Protein AF-A0A359E6J7-F1 (afdb_monomer)

Solvent-accessible surface area (backbone atoms only — not comparable to full-atom values): 6200 Å² total; per-residue (Å²): 127,85,79,80,76,71,58,75,52,76,51,80,48,68,63,72,94,68,25,44,42,42,41,38,42,44,45,56,101,86,50,77,48,78,50,77,51,79,47,67,88,64,76,82,37,70,49,75,49,74,42,62,45,100,85,70,47,78,42,32,39,39,35,28,40,29,56,66,91,51,51,82,78,55,92,50,44,76,37,34,41,38,40,56,53,91,98,45,69,43,38,39,36,47,53,98,91,41,82,46,77,89

Nearest PDB structures (foldseek):
  2qkd-assembly1_A  TM=5.476E-01  e=7.644E+00  Mus musculus

pLDDT: mean 70.41, std 14.43, range [35.41, 88.88]

Structure (mmCIF, N/CA/C/O backbone):
data_AF-A0A359E6J7-F1
#
_entry.id   AF-A0A359E6J7-F1
#
loop_
_atom_site.group_PDB
_atom_site.id
_atom_site.type_symbol
_atom_site.label_atom_id
_atom_site.label_alt_id
_atom_site.label_comp_id
_atom_site.label_asym_id
_atom_site.label_entity_id
_atom_site.label_seq_id
_atom_site.pdbx_PDB_ins_code
_atom_site.Cartn_x
_atom_site.Cartn_y
_atom_site.Cartn_z
_atom_site.occupancy
_atom_site.B_iso_or_equiv
_atom_site.auth_seq_id
_atom_site.auth_comp_id
_atom_site.auth_asym_id
_atom_site.auth_atom_id
_atom_site.pdbx_PDB_model_num
ATOM 1 N N . GLY A 1 1 ? -2.757 5.256 43.170 1.00 35.41 1 GLY A N 1
ATOM 2 C CA . GLY A 1 1 ? -3.623 5.356 41.978 1.00 35.41 1 GLY A CA 1
ATOM 3 C C . GLY A 1 1 ? -3.579 4.026 41.262 1.00 35.41 1 GLY A C 1
ATOM 4 O O . GLY A 1 1 ? -2.593 3.327 41.480 1.00 35.41 1 GLY A O 1
ATOM 5 N N . PRO A 1 2 ? -4.613 3.634 40.500 1.00 46.06 2 PRO A N 1
ATOM 6 C CA . PRO A 1 2 ? -4.562 2.373 39.776 1.00 46.06 2 PRO A CA 1
ATOM 7 C C . PRO A 1 2 ? -3.377 2.449 38.808 1.00 46.06 2 PRO A C 1
ATOM 9 O O . PRO A 1 2 ? -3.190 3.458 38.131 1.00 46.06 2 PRO A O 1
ATOM 12 N N . SER A 1 3 ? -2.513 1.443 38.842 1.00 51.41 3 SER A N 1
ATOM 13 C CA . SER A 1 3 ? -1.454 1.279 37.856 1.00 51.41 3 SER A CA 1
ATOM 14 C C . SER A 1 3 ? -2.127 0.921 36.537 1.00 51.41 3 SER A C 1
ATOM 16 O O . SER A 1 3 ? -2.666 -0.178 36.417 1.00 51.41 3 SER A O 1
ATOM 18 N N . GLU A 1 4 ? -2.146 1.844 35.578 1.00 52.56 4 GLU A N 1
ATOM 19 C CA . GLU A 1 4 ? -2.479 1.491 34.200 1.00 52.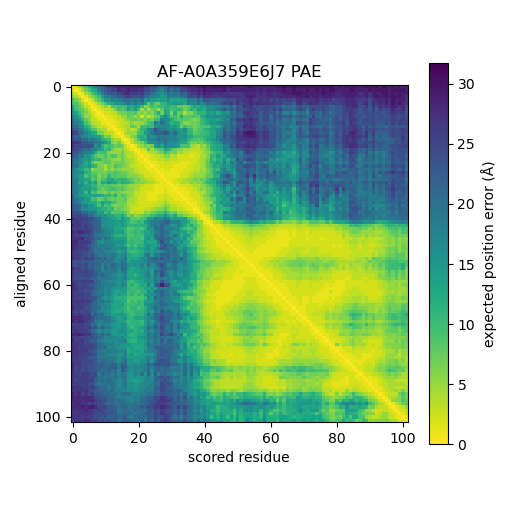56 4 GLU A CA 1
ATOM 20 C C . GLU A 1 4 ? -1.398 0.528 33.703 1.00 52.56 4 GLU A C 1
ATOM 22 O O . GLU A 1 4 ? -0.230 0.899 33.572 1.00 52.56 4 GLU A O 1
ATOM 27 N N . ASN A 1 5 ? -1.768 -0.739 33.514 1.00 49.62 5 ASN A N 1
ATOM 28 C CA . ASN A 1 5 ? -0.902 -1.718 32.874 1.00 49.62 5 ASN A CA 1
ATOM 29 C C . ASN A 1 5 ? -0.836 -1.364 31.388 1.00 49.62 5 ASN A C 1
ATOM 31 O O . ASN A 1 5 ? -1.760 -1.674 30.639 1.00 49.62 5 ASN A O 1
ATOM 35 N N . SER A 1 6 ? 0.234 -0.688 30.969 1.00 44.03 6 SER A N 1
ATOM 36 C CA . SER A 1 6 ? 0.536 -0.516 29.551 1.00 44.03 6 SER A CA 1
ATOM 37 C C . SER A 1 6 ? 1.383 -1.690 29.069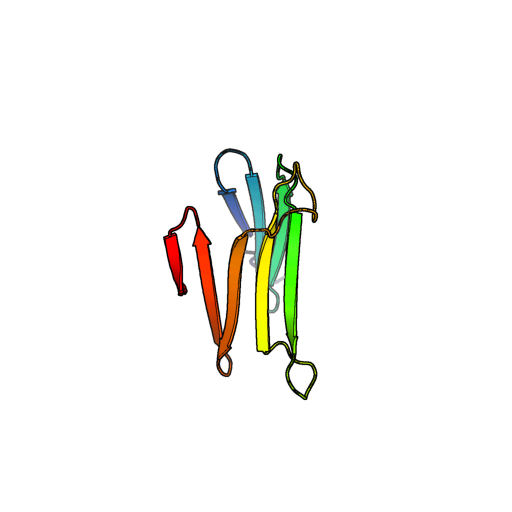 1.00 44.03 6 SER A C 1
ATOM 39 O O . SER A 1 6 ? 2.561 -1.836 29.410 1.00 44.03 6 SER A O 1
ATOM 41 N N . ASP A 1 7 ? 0.764 -2.545 28.260 1.00 45.09 7 ASP A N 1
ATOM 42 C CA . ASP A 1 7 ? 1.476 -3.595 27.546 1.00 45.09 7 ASP A CA 1
ATOM 43 C C . ASP A 1 7 ? 2.146 -2.970 26.319 1.00 45.09 7 ASP A C 1
ATOM 45 O O . ASP A 1 7 ? 1.487 -2.462 25.408 1.00 45.09 7 ASP A O 1
ATOM 49 N N . ASN A 1 8 ? 3.480 -2.981 26.321 1.00 38.06 8 ASN A N 1
ATOM 50 C CA . ASN A 1 8 ? 4.301 -2.432 25.251 1.00 38.06 8 ASN A CA 1
ATOM 51 C C . ASN A 1 8 ? 4.946 -3.573 24.467 1.00 38.06 8 ASN A C 1
ATOM 53 O O . ASN A 1 8 ? 5.649 -4.409 25.039 1.00 38.06 8 ASN A O 1
ATOM 57 N N . ALA A 1 9 ? 4.750 -3.576 23.152 1.00 41.38 9 ALA A N 1
ATOM 58 C CA . ALA A 1 9 ? 5.390 -4.522 22.248 1.00 41.38 9 ALA A CA 1
ATOM 59 C C . ALA A 1 9 ? 5.997 -3.783 21.052 1.00 41.38 9 ALA A C 1
ATOM 61 O O . ALA A 1 9 ? 5.435 -2.804 20.555 1.00 41.38 9 ALA A O 1
ATOM 62 N N . ALA A 1 10 ? 7.151 -4.267 20.595 1.00 35.44 10 ALA A N 1
ATOM 63 C CA . ALA A 1 10 ? 7.803 -3.792 19.385 1.00 35.44 10 ALA A CA 1
ATOM 64 C C . ALA A 1 10 ? 8.104 -4.978 18.470 1.00 35.44 10 ALA A C 1
ATOM 66 O O . ALA A 1 10 ? 8.596 -6.013 18.927 1.00 35.44 10 ALA A O 1
ATOM 67 N N . PHE A 1 11 ? 7.824 -4.809 17.181 1.00 45.34 11 PHE A N 1
ATOM 68 C CA . PHE A 1 11 ? 8.182 -5.767 16.145 1.00 45.34 11 PHE A CA 1
ATOM 69 C C . PHE A 1 11 ? 9.115 -5.088 15.148 1.00 45.34 11 PHE A C 1
ATOM 71 O O . PHE A 1 11 ? 8.834 -3.996 14.652 1.00 45.34 11 PHE A O 1
ATOM 78 N N . VAL A 1 12 ? 10.250 -5.736 14.893 1.00 47.88 12 VAL A N 1
ATOM 79 C CA . VAL A 1 12 ? 11.202 -5.319 13.868 1.00 47.88 12 VAL A CA 1
ATOM 80 C C . VAL A 1 12 ? 11.187 -6.394 12.802 1.00 47.88 12 VAL A C 1
ATOM 82 O O . VAL A 1 12 ? 11.533 -7.542 13.083 1.00 47.88 12 VAL A O 1
ATOM 85 N N . THR A 1 13 ? 10.781 -6.023 11.592 1.00 50.81 13 THR A N 1
ATOM 86 C CA . THR A 1 13 ? 10.762 -6.944 10.459 1.00 50.81 13 THR A CA 1
ATOM 87 C C . THR A 1 13 ? 11.488 -6.364 9.265 1.00 50.81 13 THR A C 1
ATOM 89 O O . THR A 1 13 ? 11.393 -5.170 8.967 1.00 50.81 13 THR A O 1
ATOM 92 N N . LEU A 1 14 ? 12.233 -7.242 8.600 1.00 48.59 14 LEU A N 1
ATOM 93 C CA . LEU A 1 14 ? 12.820 -6.983 7.299 1.00 48.59 14 LEU A CA 1
ATOM 94 C C . LEU A 1 14 ? 11.787 -7.379 6.244 1.00 48.59 14 LEU A C 1
ATOM 96 O O . LEU A 1 14 ? 11.423 -8.551 6.126 1.00 48.59 14 LEU A O 1
ATOM 100 N N . LEU A 1 15 ? 11.299 -6.405 5.480 1.00 58.97 15 LEU A N 1
ATOM 101 C CA . LEU A 1 15 ? 10.455 -6.669 4.316 1.00 58.97 15 LEU A CA 1
ATOM 102 C C . LEU A 1 15 ? 11.366 -6.769 3.083 1.00 58.97 15 LEU A C 1
ATOM 104 O O . LEU A 1 15 ? 11.682 -5.775 2.435 1.00 58.97 15 LEU A O 1
ATOM 108 N N . GLY A 1 16 ? 11.836 -7.982 2.787 1.00 61.28 16 GLY A N 1
ATOM 109 C CA . GLY A 1 16 ? 12.895 -8.204 1.793 1.00 61.28 16 GLY A CA 1
ATOM 110 C C . GLY A 1 16 ? 14.287 -8.021 2.407 1.00 61.28 16 GLY A C 1
ATOM 111 O O . GLY A 1 16 ? 14.474 -8.340 3.578 1.00 61.28 16 GLY A O 1
ATOM 112 N N . ASN A 1 17 ? 15.261 -7.523 1.640 1.00 58.88 17 ASN A N 1
ATOM 113 C CA . ASN A 1 17 ? 16.635 -7.357 2.136 1.00 58.88 17 ASN A CA 1
ATOM 114 C C . ASN A 1 17 ? 16.898 -6.008 2.821 1.00 58.88 17 ASN A C 1
ATOM 116 O O . ASN A 1 17 ? 17.811 -5.929 3.636 1.00 58.88 17 ASN A O 1
ATOM 120 N N . ASP A 1 18 ? 16.105 -4.968 2.533 1.00 59.41 18 ASP A N 1
ATOM 121 C CA . ASP A 1 18 ? 16.515 -3.593 2.854 1.00 59.41 18 ASP A CA 1
ATOM 122 C C . ASP A 1 18 ? 15.402 -2.682 3.404 1.00 59.41 18 ASP A C 1
ATOM 124 O O . ASP A 1 18 ? 15.673 -1.544 3.798 1.00 59.41 18 ASP A O 1
ATOM 128 N N . THR A 1 19 ? 14.153 -3.159 3.477 1.00 57.44 19 THR A N 1
ATOM 129 C CA . THR A 1 19 ? 13.059 -2.388 4.087 1.00 57.44 19 THR A CA 1
ATOM 130 C C . THR A 1 19 ? 12.953 -2.715 5.565 1.00 57.44 19 THR A C 1
ATOM 132 O O . THR A 1 19 ? 12.660 -3.851 5.941 1.00 57.44 19 THR A O 1
ATOM 135 N N . LEU A 1 20 ? 13.150 -1.695 6.399 1.00 62.09 20 LEU A N 1
ATOM 136 C CA . LEU A 1 20 ? 12.962 -1.787 7.840 1.00 62.09 20 LEU A CA 1
ATOM 137 C C . LEU A 1 20 ? 11.603 -1.192 8.206 1.00 62.09 20 LEU A C 1
ATOM 139 O O . LEU A 1 20 ? 11.376 0.007 8.007 1.00 62.09 20 LEU A O 1
ATOM 143 N N . ALA A 1 21 ? 10.733 -2.028 8.767 1.00 65.44 21 ALA A N 1
ATOM 144 C CA . ALA A 1 21 ? 9.546 -1.579 9.477 1.00 65.44 21 ALA A CA 1
ATOM 145 C C . ALA A 1 21 ? 9.786 -1.745 10.980 1.00 65.44 21 ALA A C 1
ATOM 147 O O . ALA A 1 21 ? 10.133 -2.833 11.453 1.00 65.44 21 ALA A O 1
ATOM 148 N N . VAL A 1 22 ? 9.627 -0.648 11.719 1.00 65.56 22 VAL A N 1
ATOM 149 C CA . VAL A 1 22 ? 9.558 -0.673 13.181 1.00 65.56 22 VAL A CA 1
ATOM 150 C C . VAL A 1 22 ? 8.155 -0.266 13.566 1.00 65.56 22 VAL A C 1
ATOM 152 O O . VAL A 1 22 ? 7.738 0.864 13.302 1.00 65.56 22 VAL A O 1
ATOM 155 N N . GLU A 1 23 ? 7.449 -1.195 14.194 1.00 64.88 23 GLU A N 1
ATOM 156 C CA . GLU A 1 23 ? 6.097 -0.975 14.679 1.00 64.88 23 GLU A CA 1
ATOM 157 C C . GLU A 1 23 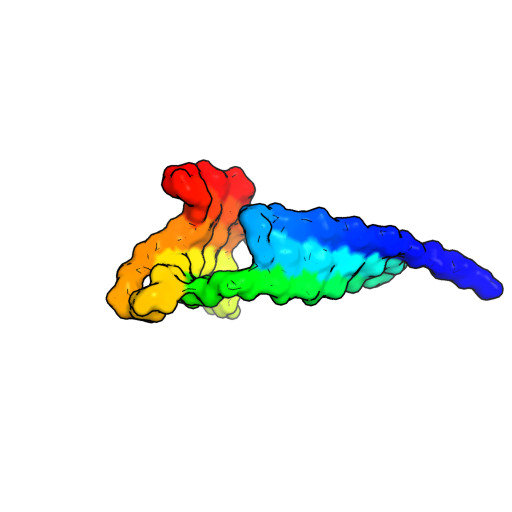? 6.096 -1.080 16.198 1.00 64.88 23 GLU A C 1
ATOM 159 O O . GLU A 1 23 ? 6.526 -2.086 16.771 1.00 64.88 23 GLU A O 1
ATOM 164 N N . GLN A 1 24 ? 5.628 -0.019 16.847 1.00 65.88 24 GLN A N 1
ATOM 165 C CA . GLN A 1 24 ? 5.350 -0.008 18.274 1.00 65.88 24 GLN A CA 1
ATOM 166 C C . GLN A 1 24 ? 3.843 0.004 18.480 1.00 65.88 24 GLN A C 1
ATOM 168 O O . GLN A 1 24 ? 3.148 0.879 17.954 1.00 65.88 24 GLN A O 1
ATOM 173 N N . PHE A 1 25 ? 3.371 -0.926 19.303 1.00 67.19 25 PHE A N 1
ATOM 174 C CA . PHE A 1 25 ? 1.981 -0.999 19.720 1.00 67.19 25 PHE A CA 1
ATOM 175 C C . PHE A 1 25 ? 1.857 -0.630 21.188 1.00 67.19 25 PHE A C 1
ATOM 177 O O . PHE A 1 25 ? 2.610 -1.113 22.035 1.00 67.19 25 PHE A O 1
ATOM 184 N N . GLU A 1 26 ? 0.870 0.208 21.466 1.00 73.12 26 GLU A N 1
ATOM 185 C CA . GLU A 1 26 ? 0.452 0.569 22.809 1.00 73.12 26 GLU A CA 1
ATOM 186 C C . GLU A 1 26 ? -1.054 0.338 22.899 1.00 73.12 26 GLU A C 1
ATOM 188 O O . GLU A 1 26 ? -1.840 0.966 22.180 1.00 73.12 26 GLU A O 1
ATOM 193 N N . LYS A 1 27 ? -1.451 -0.610 23.747 1.00 62.88 27 LYS A N 1
ATOM 194 C CA . LYS A 1 27 ? -2.851 -0.966 23.971 1.00 62.88 27 LYS A CA 1
ATOM 195 C C . LYS A 1 27 ? -3.264 -0.566 25.384 1.00 62.88 27 LYS A C 1
ATOM 197 O O . LYS A 1 27 ? -2.553 -0.858 26.340 1.00 62.88 27 LYS A O 1
ATOM 202 N N . THR A 1 28 ? -4.431 0.057 25.499 1.00 81.25 28 THR A N 1
ATOM 203 C CA . THR A 1 28 ? -5.126 0.322 26.767 1.00 81.25 28 THR A CA 1
ATOM 204 C C . THR A 1 28 ? -6.486 -0.383 26.767 1.00 81.25 28 THR A C 1
ATOM 206 O O . THR A 1 28 ? -6.850 -1.059 25.800 1.00 81.25 28 THR A O 1
ATOM 209 N N . ASP A 1 29 ? -7.281 -0.185 27.819 1.00 68.69 29 ASP A N 1
ATOM 210 C CA . ASP A 1 29 ? -8.641 -0.728 27.916 1.00 68.69 29 ASP A CA 1
ATOM 211 C C . ASP A 1 29 ? -9.608 -0.167 26.854 1.00 68.69 29 ASP A C 1
ATOM 213 O O . ASP A 1 29 ? -10.643 -0.776 26.583 1.00 68.69 29 ASP A O 1
ATOM 217 N N . SER A 1 30 ? -9.295 0.982 26.238 1.00 68.94 30 SER A N 1
ATOM 218 C CA . SER A 1 30 ? -10.192 1.662 25.284 1.00 68.94 30 SER A CA 1
ATOM 219 C C . SER A 1 30 ? -9.543 2.092 23.967 1.00 68.94 30 SER A C 1
ATOM 221 O O . SER A 1 30 ? -10.251 2.518 23.054 1.00 68.94 30 SER A O 1
ATOM 223 N N . THR A 1 31 ? -8.218 1.979 23.830 1.00 40.75 31 THR A N 1
ATOM 224 C CA . THR A 1 31 ? -7.489 2.437 22.639 1.00 40.75 31 THR A CA 1
ATOM 225 C C . THR A 1 31 ? -6.386 1.468 22.225 1.00 40.75 31 THR A C 1
ATOM 227 O O . THR A 1 31 ? -5.799 0.762 23.045 1.00 40.75 31 THR A O 1
ATOM 230 N N . LEU A 1 32 ? -6.084 1.460 20.927 1.00 59.25 32 LEU A N 1
ATOM 231 C CA . LEU A 1 32 ? -4.905 0.824 20.350 1.00 59.25 32 LEU A CA 1
ATOM 232 C C . LEU A 1 32 ? -4.183 1.877 19.512 1.00 59.25 32 LEU A C 1
ATOM 234 O O . LEU A 1 32 ? -4.752 2.401 18.555 1.00 59.25 32 LEU A O 1
ATOM 238 N N . THR A 1 33 ? -2.946 2.193 19.879 1.00 58.22 33 THR A N 1
ATOM 239 C CA . THR A 1 33 ? -2.097 3.132 19.142 1.00 58.22 33 THR A CA 1
ATOM 240 C C . THR A 1 33 ? -0.957 2.365 18.490 1.00 58.22 33 THR A C 1
ATOM 242 O O . THR A 1 33 ? -0.201 1.679 19.176 1.00 58.22 33 THR A O 1
ATOM 245 N N . ALA A 1 34 ? -0.818 2.508 17.173 1.00 52.19 34 ALA A N 1
ATOM 246 C CA . ALA A 1 34 ? 0.321 2.001 16.418 1.00 52.19 34 ALA A CA 1
ATOM 247 C C . ALA A 1 34 ? 1.195 3.175 15.960 1.00 52.19 34 ALA A C 1
ATOM 249 O O . ALA A 1 34 ? 0.694 4.150 15.395 1.00 52.19 34 ALA A O 1
ATOM 250 N N . ARG A 1 35 ? 2.504 3.093 16.209 1.00 65.06 35 ARG A N 1
ATOM 251 C CA . ARG A 1 35 ? 3.506 4.044 15.707 1.00 65.06 35 ARG A CA 1
ATOM 252 C C . ARG A 1 35 ? 4.438 3.287 14.771 1.00 65.06 35 ARG A C 1
ATOM 254 O O . ARG A 1 35 ? 5.063 2.319 15.195 1.00 65.06 35 ARG A O 1
ATOM 261 N N . VAL A 1 36 ? 4.511 3.725 13.515 1.00 55.69 36 VAL A N 1
ATOM 262 C CA . VAL A 1 36 ? 5.232 3.017 12.448 1.00 55.69 36 VAL A CA 1
ATOM 263 C C . VAL A 1 36 ? 6.303 3.922 11.852 1.00 55.69 36 VAL A C 1
ATOM 265 O O . VAL A 1 36 ? 6.009 5.038 11.426 1.00 55.69 36 VAL A O 1
ATOM 268 N N . ILE A 1 37 ? 7.543 3.432 11.803 1.00 58.81 37 ILE A N 1
ATOM 269 C CA . ILE A 1 37 ? 8.616 4.017 10.991 1.00 58.81 37 ILE A CA 1
ATOM 270 C C . ILE A 1 37 ? 8.885 3.063 9.833 1.00 58.81 37 ILE A C 1
ATOM 272 O O . ILE A 1 37 ? 9.241 1.905 10.053 1.00 58.81 37 ILE A O 1
ATOM 276 N N . LEU A 1 38 ? 8.746 3.576 8.610 1.00 59.91 38 LEU A N 1
ATOM 277 C CA . LEU A 1 38 ? 9.054 2.854 7.382 1.00 59.91 38 LEU A CA 1
ATOM 278 C C . LEU A 1 38 ? 10.250 3.513 6.695 1.00 59.91 38 LEU A C 1
ATOM 280 O O . LEU A 1 38 ? 10.205 4.697 6.355 1.00 59.91 38 LEU A O 1
ATOM 284 N N . ARG A 1 39 ? 11.317 2.745 6.466 1.00 59.16 39 ARG A N 1
ATOM 285 C CA . ARG A 1 39 ? 12.436 3.156 5.611 1.00 59.16 39 ARG A CA 1
ATOM 286 C C . ARG A 1 39 ? 12.549 2.176 4.448 1.00 59.16 39 ARG A C 1
ATOM 288 O O . ARG A 1 39 ? 12.991 1.050 4.658 1.00 59.16 39 ARG A O 1
ATOM 295 N N . SER A 1 40 ? 12.182 2.628 3.248 1.00 61.19 40 SER A N 1
ATOM 296 C CA . SER A 1 40 ? 12.466 1.935 1.985 1.00 61.19 40 SER A CA 1
ATOM 297 C C . SER A 1 40 ? 13.671 2.602 1.302 1.00 61.19 40 SER A C 1
ATOM 299 O O . SER A 1 40 ? 13.664 3.829 1.163 1.00 61.19 40 SER A O 1
ATOM 301 N N . PRO A 1 41 ? 14.714 1.857 0.899 1.00 62.88 41 PRO A N 1
ATOM 302 C CA . PRO A 1 41 ? 15.827 2.388 0.111 1.00 62.88 41 PRO A CA 1
ATOM 303 C C . PRO A 1 41 ? 15.484 2.568 -1.371 1.00 62.88 41 PRO A C 1
ATOM 305 O O . PRO A 1 41 ? 16.221 3.252 -2.079 1.00 62.88 41 PRO A O 1
ATOM 308 N N . GLU A 1 42 ? 14.380 1.982 -1.834 1.00 66.94 42 GLU A N 1
ATOM 309 C CA . GLU A 1 42 ? 13.953 2.039 -3.227 1.00 66.94 42 GLU A CA 1
ATOM 310 C C . GLU A 1 42 ? 12.682 2.874 -3.370 1.00 66.94 42 GLU A C 1
ATOM 312 O O . GLU A 1 42 ? 11.753 2.800 -2.557 1.00 66.94 42 GLU A O 1
ATOM 317 N N . VAL A 1 43 ? 12.666 3.695 -4.420 1.00 66.62 43 VAL A N 1
ATOM 318 C CA . VAL A 1 43 ? 11.476 4.428 -4.845 1.00 66.62 43 VAL A CA 1
ATOM 319 C C . VAL A 1 43 ? 10.483 3.397 -5.357 1.00 66.62 43 VAL A C 1
ATOM 321 O O . VAL A 1 43 ? 10.796 2.687 -6.299 1.00 66.62 43 VAL A O 1
ATOM 324 N N . GLN A 1 44 ? 9.298 3.320 -4.759 1.00 74.69 44 GLN A N 1
ATOM 325 C CA . GLN A 1 44 ? 8.187 2.537 -5.292 1.00 74.69 44 GLN A CA 1
ATOM 326 C C . GLN A 1 44 ? 7.200 3.492 -5.960 1.00 74.69 44 GLN A C 1
ATOM 328 O O . GLN A 1 44 ? 6.825 4.512 -5.378 1.00 74.69 44 GLN A O 1
ATOM 333 N N . ILE A 1 45 ? 6.800 3.173 -7.188 1.00 75.56 45 ILE A N 1
ATOM 334 C CA . ILE A 1 45 ? 5.838 3.955 -7.964 1.00 75.56 45 ILE A CA 1
ATOM 335 C C . ILE A 1 45 ? 4.640 3.053 -8.223 1.00 75.56 45 ILE A C 1
ATOM 337 O O . ILE A 1 45 ? 4.796 1.990 -8.816 1.00 75.56 45 ILE A O 1
ATOM 341 N N . SER A 1 46 ? 3.455 3.464 -7.776 1.00 80.38 46 SER A N 1
ATOM 342 C CA . SER A 1 46 ? 2.240 2.657 -7.904 1.00 80.38 46 SER A CA 1
ATOM 343 C C . SER A 1 46 ? 1.045 3.513 -8.305 1.00 80.38 46 SER A C 1
ATOM 345 O O . SER A 1 46 ? 0.874 4.628 -7.808 1.00 80.38 46 SER A O 1
ATOM 347 N N . THR A 1 47 ? 0.188 2.960 -9.159 1.00 79.31 47 THR A N 1
ATOM 348 C CA . THR A 1 47 ? -1.135 3.502 -9.481 1.00 79.31 47 THR A CA 1
ATOM 349 C C . THR A 1 47 ? -2.203 2.721 -8.726 1.00 79.31 47 THR A C 1
ATOM 351 O O . THR A 1 47 ? -2.221 1.490 -8.758 1.00 79.31 47 THR A O 1
ATOM 354 N N . TYR A 1 48 ? -3.123 3.436 -8.077 1.00 77.00 48 TYR A N 1
ATOM 355 C CA . TYR A 1 48 ? -4.283 2.854 -7.404 1.00 77.00 48 TYR A CA 1
ATOM 356 C C . TYR A 1 48 ? -5.555 3.231 -8.156 1.00 77.00 48 TYR A C 1
ATOM 358 O O . TYR A 1 48 ? -5.888 4.412 -8.266 1.00 77.00 48 TYR A O 1
ATOM 366 N N . LEU A 1 49 ? -6.280 2.229 -8.645 1.00 80.19 49 LEU A N 1
ATOM 367 C CA . LEU A 1 49 ? -7.602 2.405 -9.231 1.00 80.19 49 LEU A CA 1
ATOM 368 C C . LEU A 1 49 ? -8.662 1.963 -8.224 1.00 80.19 49 LEU A C 1
ATOM 370 O O . LEU A 1 49 ? -8.699 0.798 -7.832 1.00 80.19 49 LEU A O 1
ATOM 374 N N . LEU A 1 50 ? -9.519 2.898 -7.816 1.00 74.25 50 LEU A N 1
ATOM 375 C CA . LEU A 1 50 ? -10.650 2.640 -6.929 1.00 74.25 50 LEU A CA 1
ATOM 376 C C . LEU A 1 50 ? -11.943 2.587 -7.739 1.00 74.25 50 LEU A C 1
ATOM 378 O O . LEU A 1 50 ? -12.286 3.538 -8.441 1.00 74.25 50 LEU A O 1
ATOM 382 N N . HIS A 1 51 ? -12.677 1.492 -7.595 1.00 80.62 51 HIS A N 1
ATOM 383 C CA . HIS A 1 51 ? -14.057 1.375 -8.039 1.00 80.62 51 HIS A CA 1
ATOM 384 C C . HIS A 1 51 ? -14.961 1.659 -6.846 1.00 80.62 51 HIS A C 1
ATOM 386 O O . HIS A 1 51 ? -14.826 1.029 -5.792 1.00 80.62 51 HIS A O 1
ATOM 392 N N . LEU A 1 52 ? -15.842 2.641 -7.014 1.00 77.00 52 LEU A N 1
ATOM 393 C CA . LEU A 1 52 ? -16.777 3.070 -5.985 1.00 77.00 52 LEU A CA 1
ATOM 394 C C . LEU A 1 52 ? -18.180 2.550 -6.296 1.00 77.00 52 LEU A C 1
ATOM 396 O O . LEU A 1 52 ? -18.584 2.511 -7.458 1.00 77.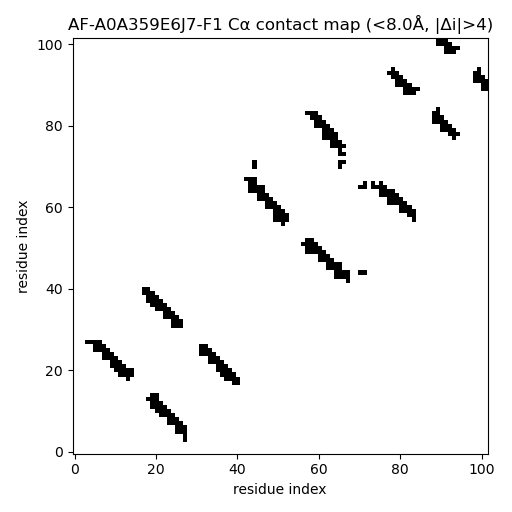00 52 LEU A O 1
ATOM 400 N N . ASP A 1 53 ? -18.924 2.212 -5.250 1.00 80.94 53 ASP A N 1
ATOM 401 C CA . ASP A 1 53 ? -20.336 1.865 -5.332 1.00 80.94 53 ASP A CA 1
ATOM 402 C C . ASP A 1 53 ? -21.223 3.120 -5.486 1.00 80.94 53 ASP A C 1
ATOM 404 O O . ASP A 1 53 ? -20.769 4.267 -5.430 1.00 80.94 53 ASP A O 1
ATOM 408 N N . GLY A 1 54 ? -22.533 2.912 -5.653 1.00 75.88 54 GLY A N 1
ATOM 409 C CA . GLY A 1 54 ? -23.510 3.999 -5.797 1.00 75.88 54 GLY A CA 1
ATOM 410 C C . GLY A 1 54 ? -23.647 4.926 -4.577 1.00 75.88 54 GLY A C 1
ATOM 411 O O . GLY A 1 54 ? -24.318 5.951 -4.673 1.00 75.88 54 GLY A O 1
ATOM 412 N N 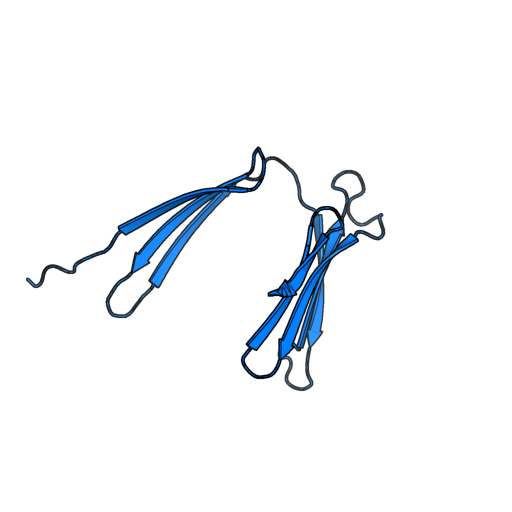. THR A 1 55 ? -23.029 4.587 -3.442 1.00 86.25 55 THR A N 1
ATOM 413 C CA . THR A 1 55 ? -22.974 5.409 -2.221 1.00 86.25 55 THR A CA 1
ATOM 414 C C . THR A 1 55 ? -21.639 6.138 -2.055 1.00 86.25 55 THR A C 1
ATOM 416 O O . THR A 1 55 ? -21.490 6.935 -1.130 1.00 86.25 55 THR A O 1
ATOM 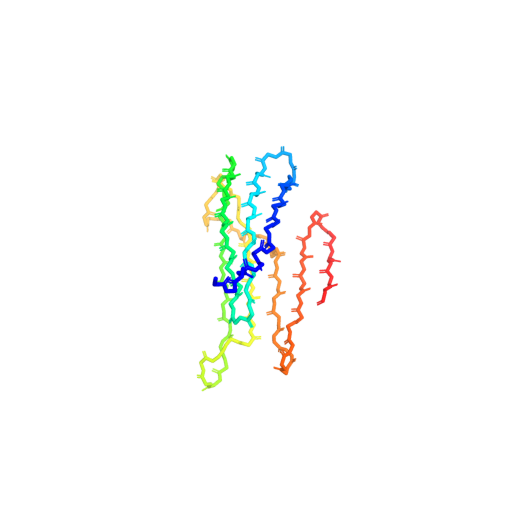419 N N . GLY A 1 56 ? -20.679 5.900 -2.957 1.00 73.62 56 GLY A N 1
ATOM 420 C CA . GLY A 1 56 ? -19.314 6.413 -2.860 1.00 73.62 56 GLY A CA 1
ATOM 421 C C . GLY A 1 56 ? -18.401 5.574 -1.961 1.00 73.62 56 GLY A C 1
ATOM 422 O O . GLY A 1 56 ? -17.270 5.986 -1.702 1.00 73.62 56 GLY A O 1
ATOM 423 N N . GLY A 1 57 ? -18.864 4.415 -1.484 1.00 78.31 57 GLY A N 1
ATOM 424 C CA . GLY A 1 57 ? -18.031 3.444 -0.779 1.00 78.31 57 GLY A CA 1
ATOM 425 C C . GLY A 1 57 ? -17.107 2.703 -1.743 1.00 78.31 57 GLY A C 1
ATOM 426 O O . GLY A 1 57 ? -17.419 2.567 -2.920 1.00 78.31 57 GLY A O 1
ATOM 427 N N . ILE A 1 58 ? -15.959 2.219 -1.266 1.00 78.94 58 ILE A N 1
ATOM 428 C CA . ILE A 1 58 ? -15.034 1.434 -2.097 1.00 78.94 58 ILE A CA 1
ATOM 429 C C . ILE A 1 58 ? -15.592 0.015 -2.264 1.00 78.94 58 ILE A C 1
ATOM 431 O O . ILE A 1 58 ? -15.816 -0.693 -1.280 1.00 78.94 58 ILE A O 1
ATOM 435 N N . GLU A 1 59 ? -15.783 -0.399 -3.513 1.00 85.31 59 GLU A N 1
ATOM 436 C CA . GLU A 1 59 ? -16.163 -1.762 -3.898 1.00 85.31 59 GLU A CA 1
ATOM 437 C C . GLU A 1 59 ? -14.926 -2.591 -4.270 1.00 85.31 59 GLU A C 1
ATOM 439 O O . GLU A 1 59 ? -14.809 -3.755 -3.883 1.00 85.31 59 GLU A O 1
ATOM 444 N N . ARG A 1 60 ? -13.967 -1.974 -4.974 1.00 85.94 60 ARG A N 1
ATOM 445 C CA . ARG A 1 60 ? -12.719 -2.622 -5.389 1.00 85.94 60 ARG A CA 1
ATOM 446 C C . ARG A 1 60 ? -11.557 -1.640 -5.451 1.00 85.94 60 ARG A C 1
ATOM 448 O O . ARG A 1 60 ? -11.725 -0.498 -5.869 1.00 85.94 60 ARG A O 1
ATOM 455 N N . MET A 1 61 ? -10.364 -2.111 -5.109 1.00 87.38 61 MET A N 1
ATOM 456 C CA . MET A 1 61 ? -9.101 -1.418 -5.354 1.00 87.38 61 MET A CA 1
ATOM 457 C C . MET A 1 61 ? -8.164 -2.311 -6.161 1.00 87.38 61 MET A C 1
ATOM 459 O O . MET A 1 61 ? -7.969 -3.472 -5.812 1.00 87.38 61 MET A O 1
ATOM 463 N N . VAL A 1 62 ? -7.537 -1.756 -7.194 1.00 87.56 62 VAL A N 1
ATOM 464 C CA . VAL A 1 62 ? -6.442 -2.404 -7.924 1.00 87.56 62 VAL A CA 1
ATOM 465 C C . VAL A 1 62 ? -5.186 -1.558 -7.776 1.00 87.56 62 VAL A C 1
ATOM 467 O O . VAL A 1 62 ? -5.196 -0.371 -8.098 1.00 87.56 62 VAL A O 1
ATOM 470 N N . GLN A 1 63 ? -4.110 -2.170 -7.290 1.00 85.19 63 GLN A N 1
ATOM 471 C CA . GLN A 1 63 ? -2.775 -1.585 -7.253 1.00 85.19 63 GLN A CA 1
ATOM 472 C C . GLN A 1 63 ? -1.959 -2.124 -8.427 1.00 85.19 63 GLN A C 1
ATOM 474 O O . GLN A 1 63 ? -1.829 -3.338 -8.606 1.00 85.19 63 GLN A O 1
ATOM 479 N N . THR A 1 64 ? -1.377 -1.208 -9.190 1.00 84.88 64 THR A N 1
ATOM 480 C CA . THR A 1 64 ? -0.424 -1.500 -10.260 1.00 84.88 64 THR A CA 1
ATOM 481 C C . THR A 1 64 ? 0.917 -0.894 -9.884 1.00 84.88 64 THR A C 1
ATOM 483 O O . THR A 1 64 ? 0.979 0.304 -9.620 1.00 84.88 64 THR A O 1
ATOM 486 N N . ASP A 1 65 ? 1.966 -1.707 -9.841 1.00 87.12 65 ASP A N 1
ATOM 487 C CA . ASP A 1 65 ? 3.326 -1.250 -9.562 1.00 87.12 65 ASP A CA 1
ATOM 488 C C . ASP A 1 65 ? 4.067 -0.971 -10.870 1.00 87.12 65 ASP A C 1
ATOM 490 O O . ASP A 1 65 ? 3.937 -1.714 -11.844 1.00 87.12 65 ASP A O 1
ATOM 494 N N . HIS A 1 66 ? 4.847 0.103 -10.877 1.00 82.69 66 HIS A N 1
ATOM 495 C CA . HIS A 1 66 ? 5.614 0.577 -12.020 1.00 82.69 66 HIS A CA 1
ATOM 496 C C . HIS A 1 66 ? 7.112 0.517 -11.739 1.00 82.69 66 HIS A C 1
ATOM 498 O O . HIS A 1 66 ? 7.560 0.588 -10.588 1.00 82.69 66 HIS A O 1
ATOM 504 N N . SER A 1 67 ? 7.908 0.430 -12.805 1.00 83.75 67 SER A N 1
ATOM 505 C CA . SER A 1 67 ? 9.353 0.521 -12.670 1.00 83.75 67 SER A CA 1
ATOM 506 C C . SER A 1 67 ? 9.757 1.927 -12.213 1.00 83.75 67 SER A C 1
ATOM 508 O O . SER A 1 67 ? 9.405 2.914 -12.865 1.00 83.75 67 SER A O 1
ATOM 510 N N . PRO A 1 68 ? 10.605 2.054 -11.180 1.00 77.44 68 PRO A N 1
ATOM 511 C CA . PRO A 1 68 ? 11.113 3.356 -10.747 1.00 77.44 68 PRO A CA 1
ATOM 512 C C . PRO A 1 68 ? 11.930 4.081 -11.825 1.00 77.44 68 PRO A C 1
ATOM 514 O O . PRO A 1 68 ? 12.063 5.301 -11.780 1.00 77.44 68 PRO A O 1
ATOM 517 N N . LEU A 1 69 ? 12.468 3.335 -12.800 1.00 84.69 69 LEU A N 1
ATOM 518 C CA . LEU A 1 69 ? 13.226 3.876 -13.930 1.00 84.69 69 LEU A CA 1
ATOM 519 C C . LEU A 1 69 ? 12.330 4.520 -14.994 1.00 84.69 69 LEU A C 1
ATOM 521 O O . LEU A 1 69 ? 12.778 5.439 -15.675 1.00 84.69 69 LEU A O 1
ATOM 525 N N . ASN A 1 70 ? 11.087 4.049 -15.126 1.00 82.81 70 ASN A N 1
ATOM 526 C CA . ASN A 1 70 ? 10.154 4.484 -16.168 1.00 82.81 70 ASN A CA 1
ATOM 527 C C . ASN A 1 70 ? 9.029 5.379 -15.624 1.00 82.81 70 ASN A C 1
ATOM 529 O O . ASN A 1 70 ? 8.266 5.953 -16.398 1.00 82.81 70 ASN A O 1
ATOM 533 N N . GLY A 1 71 ? 8.891 5.517 -14.302 1.00 77.62 71 GLY A N 1
ATOM 534 C CA . GLY A 1 71 ? 7.840 6.351 -13.727 1.00 77.62 71 GLY A CA 1
ATOM 535 C C . GLY A 1 71 ? 6.453 5.776 -14.008 1.00 77.62 71 GLY A C 1
ATOM 536 O O . GLY A 1 71 ?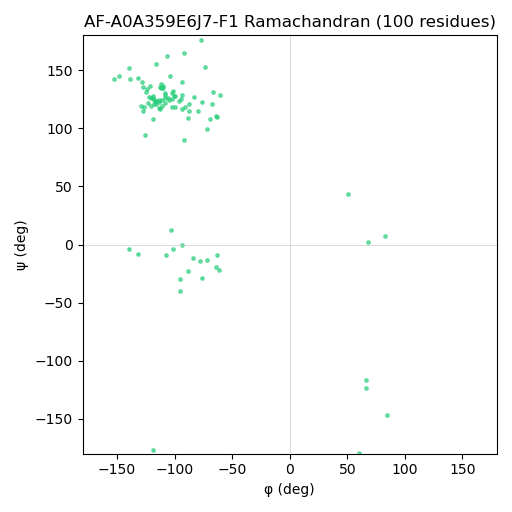 6.183 4.634 -13.672 1.00 77.62 71 GLY A O 1
ATOM 537 N N . PHE A 1 72 ? 5.584 6.570 -14.634 1.00 79.12 72 PHE A N 1
ATOM 538 C CA . PHE A 1 72 ? 4.248 6.141 -15.079 1.00 79.12 72 PHE A CA 1
ATOM 539 C C . PHE A 1 72 ? 4.182 5.888 -16.594 1.00 79.12 72 PHE A C 1
ATOM 541 O O . PHE A 1 72 ? 3.094 5.813 -17.160 1.00 79.12 72 PHE A O 1
ATOM 548 N N . GLU A 1 73 ? 5.330 5.827 -17.275 1.00 83.94 73 GLU A N 1
ATOM 549 C CA . GLU A 1 73 ? 5.383 5.631 -18.730 1.00 83.94 73 GLU A CA 1
ATOM 550 C C . GLU A 1 73 ? 5.294 4.151 -19.137 1.00 83.94 73 GLU A C 1
ATOM 552 O O . GLU A 1 73 ? 5.100 3.849 -20.315 1.00 83.94 73 GLU A O 1
ATOM 557 N N . ASP A 1 74 ? 5.411 3.221 -18.184 1.00 85.81 74 ASP A N 1
ATOM 558 C CA . ASP A 1 74 ? 5.143 1.803 -18.413 1.00 85.81 74 ASP A CA 1
ATOM 559 C C . ASP A 1 74 ? 3.683 1.428 -18.095 1.00 85.81 74 ASP A C 1
ATOM 561 O O . ASP A 1 74 ? 2.936 2.162 -17.450 1.00 85.81 74 ASP A O 1
ATOM 565 N N . MET A 1 75 ? 3.266 0.249 -18.562 1.00 87.75 75 MET A N 1
ATOM 566 C CA . MET A 1 75 ? 1.929 -0.290 -18.278 1.00 87.75 75 MET A CA 1
ATOM 567 C C . MET A 1 75 ? 1.766 -0.757 -16.822 1.00 87.75 75 MET A C 1
ATOM 569 O O . MET A 1 75 ? 0.644 -1.016 -16.388 1.00 87.75 75 MET A O 1
ATOM 573 N N . GLY A 1 76 ? 2.876 -0.882 -16.091 1.00 86.00 76 GLY A N 1
ATOM 574 C CA . GLY A 1 76 ? 2.964 -1.503 -14.780 1.00 86.00 76 GLY A CA 1
ATOM 575 C C . GLY A 1 76 ? 2.547 -2.976 -14.749 1.00 86.00 76 GLY A C 1
ATOM 576 O O . GLY A 1 76 ? 2.204 -3.592 -15.761 1.00 86.00 76 GLY A O 1
ATOM 577 N N . VAL A 1 77 ? 2.602 -3.561 -13.555 1.00 88.38 77 VAL A N 1
ATOM 578 C CA . VAL A 1 77 ? 2.158 -4.929 -13.263 1.00 88.38 77 VAL A CA 1
ATOM 579 C C . VAL A 1 77 ? 1.151 -4.870 -12.124 1.00 88.38 77 VAL A C 1
ATOM 581 O O . VAL A 1 77 ? 1.397 -4.226 -11.104 1.00 88.38 77 VAL A O 1
ATOM 584 N N . THR A 1 78 ? 0.005 -5.537 -12.274 1.00 87.12 78 THR A N 1
ATOM 585 C CA . THR A 1 78 ? -0.974 -5.633 -11.185 1.00 87.12 78 THR A CA 1
ATOM 586 C C . THR A 1 78 ? -0.364 -6.394 -10.012 1.00 87.12 78 THR A C 1
ATOM 588 O O . THR A 1 78 ? -0.131 -7.597 -10.096 1.00 87.12 78 THR A O 1
ATOM 591 N N . ALA A 1 79 ? -0.114 -5.678 -8.919 1.00 83.56 79 ALA A N 1
ATOM 592 C CA . ALA A 1 79 ? 0.523 -6.211 -7.719 1.00 83.56 79 ALA A CA 1
ATOM 593 C C . ALA A 1 79 ? -0.507 -6.658 -6.675 1.00 83.56 79 ALA A C 1
ATOM 595 O O . ALA A 1 79 ? -0.250 -7.570 -5.887 1.00 83.56 79 ALA A O 1
ATOM 596 N N . ARG A 1 80 ? -1.682 -6.015 -6.649 1.00 85.69 80 ARG A N 1
ATOM 597 C CA . ARG A 1 80 ? -2.737 -6.331 -5.682 1.00 85.69 80 ARG A CA 1
ATOM 598 C C . ARG A 1 80 ? -4.126 -6.011 -6.216 1.00 85.69 80 ARG A C 1
ATOM 600 O O . ARG A 1 80 ? -4.330 -4.963 -6.827 1.00 85.69 80 ARG A O 1
ATOM 607 N N . SER A 1 81 ? -5.091 -6.865 -5.893 1.00 88.88 81 SER A N 1
ATOM 608 C CA . SER A 1 81 ? -6.521 -6.570 -5.982 1.00 88.88 81 SER A CA 1
ATOM 609 C C . SER A 1 81 ? -7.150 -6.739 -4.602 1.00 88.88 81 SER A C 1
ATOM 611 O O . SER A 1 81 ? -6.852 -7.694 -3.892 1.00 88.88 81 SER A O 1
ATOM 613 N N . ILE A 1 82 ? -8.012 -5.805 -4.212 1.00 87.38 82 ILE A N 1
ATOM 614 C CA . ILE A 1 82 ? -8.832 -5.901 -3.003 1.00 87.38 82 ILE A CA 1
ATOM 615 C C . ILE A 1 82 ? -10.283 -5.766 -3.430 1.00 87.38 82 ILE A C 1
ATOM 617 O O . ILE A 1 82 ? -10.650 -4.745 -4.015 1.00 87.38 82 ILE A O 1
ATOM 621 N N . ASN A 1 83 ? -11.097 -6.771 -3.126 1.00 88.69 83 ASN A N 1
ATOM 622 C CA . ASN A 1 83 ? -12.531 -6.760 -3.380 1.00 88.69 83 ASN A CA 1
ATOM 623 C C . ASN A 1 83 ? -13.281 -6.743 -2.050 1.00 88.69 83 ASN A C 1
ATOM 625 O O . ASN A 1 83 ? -12.950 -7.487 -1.127 1.00 88.69 83 ASN A O 1
ATOM 629 N N . ARG A 1 84 ? -14.313 -5.908 -1.946 1.00 84.75 84 ARG A N 1
ATOM 630 C CA . ARG A 1 84 ? -15.218 -5.944 -0.800 1.00 84.75 84 ARG A CA 1
ATOM 631 C C . ARG A 1 84 ? -16.280 -7.019 -1.015 1.00 84.75 84 ARG A C 1
ATOM 633 O O . ARG A 1 84 ? -17.004 -6.990 -2.006 1.00 84.75 84 ARG A O 1
ATOM 640 N N . VAL A 1 85 ? -16.425 -7.919 -0.047 1.00 87.19 85 VAL A N 1
ATOM 641 C CA . VAL A 1 85 ? -17.426 -8.992 -0.052 1.00 87.19 85 VAL A CA 1
ATOM 642 C C . VAL A 1 85 ? -18.227 -8.909 1.246 1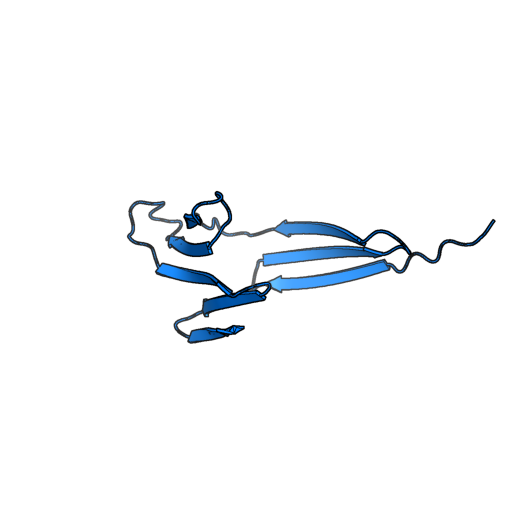.00 87.19 85 VAL A C 1
ATOM 644 O O . VAL A 1 85 ? -17.827 -9.422 2.287 1.00 87.19 85 VAL A O 1
ATOM 647 N N . GLY A 1 86 ? -19.363 -8.208 1.198 1.00 86.31 86 GLY A N 1
ATOM 648 C CA . GLY A 1 86 ? -20.178 -7.936 2.385 1.00 86.31 86 GLY A CA 1
ATOM 649 C C . GLY A 1 86 ? -19.461 -7.019 3.385 1.00 86.31 86 GLY A C 1
ATOM 650 O O . GLY A 1 86 ? -19.192 -5.848 3.087 1.00 86.31 86 GLY A O 1
ATOM 651 N N . ASP A 1 87 ? -19.193 -7.544 4.580 1.00 81.31 87 ASP A N 1
ATOM 652 C CA . ASP A 1 87 ? -18.390 -6.910 5.635 1.00 81.31 87 ASP A CA 1
ATOM 653 C C . ASP A 1 87 ? -16.907 -7.324 5.601 1.00 81.31 87 ASP A C 1
ATOM 655 O O . ASP A 1 87 ? -16.114 -6.834 6.403 1.00 81.31 87 ASP A O 1
ATOM 659 N N . SER A 1 88 ? -16.530 -8.189 4.657 1.00 78.38 88 SER A N 1
ATOM 660 C CA . SER A 1 88 ? -15.187 -8.745 4.514 1.00 78.38 88 SER A CA 1
ATOM 661 C C . SER A 1 88 ? -14.442 -8.147 3.316 1.00 78.38 88 SER A C 1
ATOM 663 O O . SER A 1 88 ? -15.039 -7.553 2.412 1.00 78.38 88 SER A O 1
ATOM 665 N N . LEU A 1 89 ? -13.117 -8.307 3.312 1.00 80.94 89 LEU A N 1
ATOM 666 C CA . LEU A 1 89 ? -12.239 -7.950 2.200 1.00 80.94 89 LEU A CA 1
ATOM 667 C C . LEU A 1 89 ? -11.539 -9.211 1.707 1.00 80.94 89 LEU A C 1
ATOM 669 O O . LEU A 1 89 ? -10.902 -9.896 2.499 1.00 80.94 89 LEU A O 1
ATOM 673 N N . GLU A 1 90 ? -11.642 -9.479 0.413 1.00 84.00 90 GLU A N 1
ATOM 674 C CA . GLU A 1 90 ? -10.854 -10.498 -0.273 1.00 84.00 90 GLU A CA 1
ATOM 675 C C . GLU A 1 90 ? -9.629 -9.819 -0.884 1.00 84.00 90 GLU A C 1
ATOM 677 O O . GLU A 1 90 ? -9.759 -8.821 -1.607 1.00 84.00 90 GLU A O 1
ATOM 682 N N . VAL A 1 91 ? -8.439 -10.326 -0.561 1.00 82.44 91 VAL A N 1
ATOM 683 C CA . VAL A 1 91 ? -7.175 -9.717 -0.987 1.00 82.44 91 VAL A CA 1
ATOM 684 C C . VAL A 1 91 ? -6.382 -10.707 -1.822 1.00 82.44 91 VAL A C 1
ATOM 686 O O . VAL A 1 91 ? -5.951 -11.750 -1.342 1.00 82.44 91 VAL A O 1
ATOM 689 N N . GLU A 1 92 ? -6.116 -10.325 -3.064 1.00 83.50 92 GLU A N 1
ATOM 690 C CA . GLU A 1 92 ? -5.220 -11.031 -3.970 1.00 83.50 92 GLU A CA 1
ATOM 691 C C . GLU A 1 92 ? -3.918 -10.244 -4.103 1.00 83.50 92 GLU A C 1
ATOM 693 O O . GLU A 1 92 ? -3.931 -9.055 -4.431 1.00 83.50 92 GLU A O 1
ATOM 698 N N . ILE A 1 93 ? -2.786 -10.899 -3.859 1.00 82.12 93 ILE A N 1
ATOM 699 C CA . ILE A 1 93 ? -1.447 -10.319 -3.985 1.00 82.12 93 ILE A CA 1
ATOM 700 C C . ILE A 1 93 ? -0.671 -11.130 -5.014 1.00 82.12 93 ILE A C 1
ATOM 702 O O . ILE A 1 93 ? -0.536 -12.343 -4.868 1.00 82.12 93 ILE A O 1
ATOM 706 N N . LEU A 1 94 ? -0.117 -10.456 -6.021 1.00 78.31 94 LEU A N 1
ATOM 707 C CA . LEU A 1 94 ? 0.863 -11.054 -6.918 1.00 78.31 94 LEU A CA 1
ATOM 708 C C . LEU A 1 94 ? 2.264 -10.754 -6.385 1.00 78.31 94 LEU A C 1
ATOM 710 O O . LEU A 1 94 ? 2.676 -9.594 -6.312 1.00 78.31 94 LEU A O 1
ATOM 714 N N . ARG A 1 95 ? 3.014 -11.793 -6.016 1.00 67.94 95 ARG A N 1
ATOM 715 C CA . ARG A 1 95 ? 4.403 -11.668 -5.561 1.00 67.94 95 ARG A CA 1
ATOM 716 C C . ARG A 1 95 ? 5.274 -12.637 -6.341 1.00 67.94 95 ARG A C 1
ATOM 718 O O . ARG A 1 95 ? 5.070 -13.836 -6.250 1.00 67.94 95 ARG A O 1
ATOM 725 N N . ASN A 1 96 ? 6.263 -12.129 -7.076 1.00 65.31 96 ASN A N 1
ATOM 726 C CA . ASN A 1 96 ? 7.177 -12.961 -7.872 1.00 65.31 96 ASN A CA 1
ATOM 727 C C . ASN A 1 96 ? 6.437 -13.963 -8.788 1.00 65.31 96 ASN A C 1
ATOM 729 O O . ASN A 1 96 ? 6.812 -15.127 -8.845 1.00 65.31 96 ASN A O 1
ATOM 733 N N . GLU A 1 97 ? 5.369 -13.511 -9.458 1.00 65.19 97 GLU A N 1
ATOM 734 C CA . GLU A 1 97 ? 4.485 -14.332 -10.314 1.00 65.19 97 GLU A CA 1
ATOM 735 C C . GLU A 1 97 ? 3.624 -15.378 -9.576 1.00 65.19 97 GLU A C 1
ATOM 737 O O . GLU A 1 97 ? 2.842 -16.087 -10.206 1.00 65.19 97 GLU A O 1
ATOM 742 N N . GLU A 1 98 ? 3.690 -15.440 -8.245 1.00 62.31 98 GLU A N 1
ATOM 743 C CA . GLU A 1 98 ? 2.815 -16.267 -7.416 1.00 62.31 98 GLU A CA 1
ATOM 744 C C . GLU A 1 98 ? 1.602 -15.455 -6.941 1.00 62.31 98 GLU A C 1
ATOM 746 O O . GLU A 1 98 ? 1.742 -14.350 -6.406 1.00 62.31 98 GLU A O 1
ATOM 751 N N . LEU A 1 99 ? 0.401 -16.004 -7.144 1.00 67.62 99 LEU A N 1
ATOM 752 C CA . LEU A 1 99 ? -0.844 -15.439 -6.631 1.00 67.62 99 LEU A CA 1
ATOM 753 C C . LEU A 1 99 ? -1.093 -15.971 -5.219 1.00 67.62 99 LEU A C 1
ATOM 755 O O . LEU A 1 99 ? -1.240 -17.177 -5.022 1.00 67.62 99 LEU A O 1
ATOM 759 N N . ILE A 1 100 ? -1.186 -15.062 -4.255 1.00 75.38 100 ILE A N 1
ATOM 760 C CA . ILE A 1 100 ? -1.547 -15.366 -2.874 1.00 75.38 100 ILE A CA 1
ATOM 761 C C . ILE A 1 100 ? -2.898 -14.714 -2.578 1.00 75.38 100 ILE A C 1
ATOM 763 O O . ILE A 1 100 ? -3.041 -13.499 -2.727 1.00 75.38 100 ILE A O 1
ATOM 767 N N . SER A 1 101 ? -3.867 -15.517 -2.144 1.00 69.25 101 SER A N 1
ATOM 768 C CA . SER A 1 101 ? -5.214 -15.068 -1.771 1.00 69.25 101 SER A CA 1
ATOM 769 C C . SER A 1 101 ? -5.415 -15.184 -0.258 1.00 69.25 101 SER A C 1
ATOM 771 O O . SER A 1 101 ? -5.025 -16.197 0.332 1.00 69.25 101 SER A O 1
ATOM 773 N N . TYR A 1 102 ? -6.017 -14.161 0.353 1.00 61.66 102 TYR A N 1
ATOM 774 C CA . TYR A 1 102 ? -6.343 -14.078 1.782 1.00 61.66 102 TYR A CA 1
ATOM 775 C C . TYR A 1 102 ? -7.818 -13.759 2.004 1.00 61.66 102 TYR A C 1
ATOM 777 O O . TYR A 1 102 ? -8.354 -12.923 1.236 1.00 61.66 102 TYR A O 1
#

Radius of gyration: 18.38 Å; Cα contacts (8 Å, |Δi|>4): 181; chains: 1; bounding box: 40×23×61 Å

Secondary structure (DSSP, 8-state):
------EEEEEEEEETTTEEEEEEEEE-SS-EEEEEEEE-SS--EEEEEEEE-TTS-E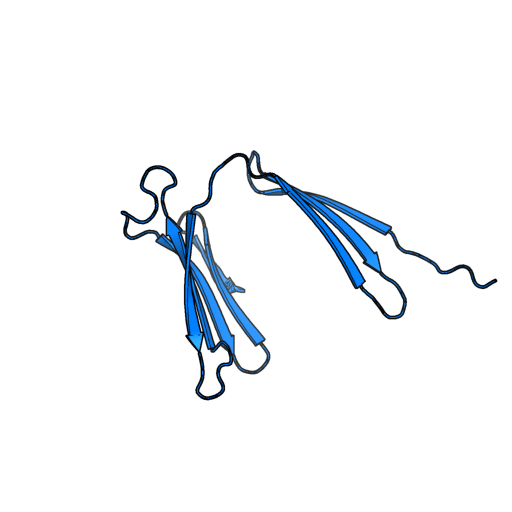EEEEEEEE-TTTTTSS--EEEEEEEEETTEEEEEEEETTEEEE-

Foldseek 3Di:
DDPFDWDWDWDWDDPPDAWTWIWIWTDGPPDIDIDIDIDDPDDKAKDWDFDADPVRHTQKIWIFTDDPVCHPVDPGHTQKIWGDDPPDIWIWGQDPNDTDID

Mean predicted aligned error: 12.72 Å

Sequence (102 aa):
GPSENSDNAAFVTLLGNDTLAVEQFEKTDSTLTARVILRSPEVQISTYLLHLDGTGGIERMVQTDHSPLNGFEDMGVTARSINRVGDSLEVEILRNEELISY